Protein AF-A0A1Z1F8G3-F1 (afdb_monomer_lite)

Radius of gyration: 12.71 Å; chains: 1; bounding box: 28×22×37 Å

Foldseek 3Di:
DQFWFWKWKAWPPDDIWIWIDSDPVLVVVQCVPPDDPDDDDTDIDIDRRVPPDDPQLVVCVVVCRHDNDTAIWDQDSVPHIDGD

Organism: NCBI:txid450378

pLDDT: mean 84.68, std 11.45, range [52.12, 96.0]

Secondary structure (DSSP, 8-state):
-PPPEEEEEEETTS--EEEEESSHHHHHHHHHHHH--SS----EEEEETTTT--HHHHTTHHHHHHH--SEEEEEETTTEEEE-

Structure (mmCIF, N/CA/C/O backbone):
data_AF-A0A1Z1F8G3-F1
#
_entry.id   AF-A0A1Z1F8G3-F1
#
loop_
_atom_site.group_PDB
_atom_site.id
_atom_site.type_symbol
_atom_site.label_atom_id
_atom_site.label_alt_id
_atom_site.label_comp_id
_atom_site.label_asym_id
_atom_site.label_entity_id
_atom_site.label_seq_id
_atom_site.pdbx_PDB_ins_code
_atom_site.Cartn_x
_atom_site.Cartn_y
_atom_site.Cartn_z
_atom_site.occupancy
_atom_site.B_iso_or_equiv
_atom_site.auth_seq_id
_atom_site.auth_comp_id
_atom_site.auth_asym_id
_atom_site.auth_atom_id
_atom_site.pdbx_PDB_model_num
ATOM 1 N N . MET A 1 1 ? -16.436 8.058 4.304 1.00 58.91 1 MET A N 1
ATOM 2 C CA . MET A 1 1 ? -15.161 8.062 3.555 1.00 58.91 1 MET A CA 1
ATOM 3 C C . MET A 1 1 ? -14.971 6.668 2.982 1.00 58.91 1 MET A C 1
ATOM 5 O O . MET A 1 1 ? -15.391 5.733 3.658 1.00 58.91 1 MET A O 1
ATOM 9 N N . PRO A 1 2 ? -14.464 6.510 1.750 1.00 73.19 2 PRO A N 1
ATOM 10 C CA . PRO A 1 2 ? -14.194 5.181 1.209 1.00 73.19 2 PRO A CA 1
ATOM 11 C C . PRO A 1 2 ? -13.133 4.477 2.068 1.00 73.19 2 PRO A C 1
ATOM 13 O O . PRO A 1 2 ? -12.196 5.122 2.536 1.00 73.19 2 PRO A O 1
ATOM 16 N N . GLN A 1 3 ? -13.316 3.180 2.315 1.00 90.12 3 GLN A N 1
ATOM 17 C CA . GLN A 1 3 ? -12.362 2.362 3.064 1.00 90.12 3 GLN A CA 1
ATOM 18 C C . GLN A 1 3 ? -11.092 2.174 2.228 1.00 90.12 3 GLN A C 1
ATOM 20 O O . GLN A 1 3 ? -11.189 1.875 1.040 1.00 90.12 3 GLN A O 1
ATOM 25 N N . LEU A 1 4 ? -9.914 2.380 2.825 1.00 95.06 4 LEU A N 1
ATOM 26 C CA . LEU A 1 4 ? -8.649 2.139 2.136 1.00 95.06 4 LEU A CA 1
ATOM 27 C C . LEU A 1 4 ? -8.225 0.682 2.295 1.00 95.06 4 LEU A C 1
ATOM 29 O O . LEU A 1 4 ? -8.477 0.035 3.312 1.00 95.06 4 LEU A O 1
ATOM 33 N N . HIS A 1 5 ? -7.528 0.201 1.278 1.00 96.00 5 HIS A N 1
ATOM 34 C CA . HIS A 1 5 ? -6.966 -1.133 1.198 1.00 96.00 5 HIS A CA 1
ATOM 35 C C . HIS A 1 5 ? -5.497 -1.032 0.806 1.00 96.00 5 HIS A C 1
ATOM 37 O O . HIS A 1 5 ? -5.087 -0.082 0.134 1.00 96.00 5 HIS A O 1
ATOM 43 N N . LEU A 1 6 ? -4.715 -2.023 1.225 1.00 95.88 6 LEU A N 1
ATOM 44 C CA . LEU A 1 6 ? -3.350 -2.196 0.757 1.00 95.88 6 LEU A CA 1
ATOM 45 C C . LEU A 1 6 ? -3.369 -3.112 -0.465 1.00 95.88 6 LEU A C 1
ATOM 47 O O . LEU A 1 6 ? -3.865 -4.233 -0.389 1.00 95.88 6 LEU A O 1
ATOM 51 N N . TYR A 1 7 ? -2.794 -2.653 -1.566 1.00 95.31 7 TYR A N 1
ATOM 52 C CA . TYR A 1 7 ? -2.603 -3.432 -2.782 1.00 95.31 7 TYR A CA 1
ATOM 53 C C . TYR A 1 7 ? -1.120 -3.682 -3.002 1.00 95.31 7 TYR A C 1
ATOM 55 O O . TYR A 1 7 ? -0.307 -2.785 -2.786 1.00 95.31 7 TYR A O 1
ATOM 63 N N . ARG A 1 8 ? -0.773 -4.886 -3.460 1.00 93.38 8 ARG A N 1
ATOM 64 C CA . ARG A 1 8 ? 0.555 -5.176 -4.008 1.00 93.38 8 ARG A CA 1
ATOM 65 C C . ARG A 1 8 ? 0.447 -5.210 -5.524 1.00 93.38 8 ARG A C 1
ATOM 67 O O . ARG A 1 8 ? -0.321 -6.002 -6.067 1.00 93.38 8 ARG A O 1
ATOM 74 N N . ILE A 1 9 ? 1.204 -4.348 -6.182 1.00 90.25 9 ILE A N 1
ATOM 75 C CA . ILE A 1 9 ? 1.287 -4.246 -7.631 1.00 90.25 9 ILE A CA 1
ATOM 76 C C . ILE A 1 9 ? 2.589 -4.908 -8.059 1.00 90.25 9 ILE A C 1
ATOM 78 O O . ILE A 1 9 ? 3.669 -4.433 -7.722 1.00 90.25 9 ILE A O 1
ATOM 82 N N . GLU A 1 10 ? 2.454 -6.028 -8.758 1.00 88.56 10 GLU A N 1
ATOM 83 C CA . GLU A 1 10 ? 3.557 -6.806 -9.320 1.00 88.56 10 GLU A CA 1
ATOM 84 C C . GLU A 1 10 ? 3.688 -6.437 -10.801 1.00 88.56 10 GLU A C 1
ATOM 86 O O . GLU A 1 10 ? 2.797 -6.729 -11.609 1.00 88.56 10 GLU A O 1
ATOM 91 N N . GLU A 1 11 ? 4.776 -5.765 -11.166 1.00 83.38 11 GLU A N 1
ATOM 92 C CA . GLU A 1 11 ? 5.092 -5.480 -12.564 1.00 83.38 11 GLU A CA 1
ATOM 93 C C . GLU A 1 11 ? 5.698 -6.725 -13.220 1.00 83.38 11 GLU A C 1
ATOM 95 O O . GLU A 1 11 ? 6.642 -7.313 -12.697 1.00 83.38 11 GLU A O 1
ATOM 100 N N . VAL A 1 12 ? 5.202 -7.111 -14.403 1.00 75.06 12 VAL A N 1
ATOM 101 C CA . VAL A 1 12 ? 5.582 -8.381 -15.050 1.00 7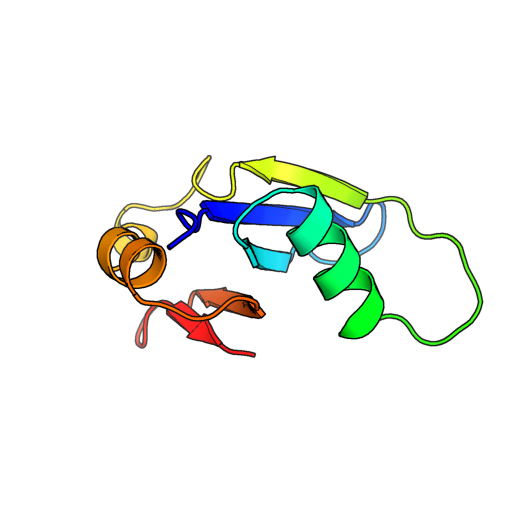5.06 12 VAL A CA 1
ATOM 102 C C . VAL A 1 12 ? 7.100 -8.506 -15.278 1.00 75.06 12 VAL A C 1
ATOM 104 O O . VAL A 1 12 ? 7.594 -9.634 -15.299 1.00 75.06 12 VAL A O 1
ATOM 107 N N . HIS A 1 13 ? 7.853 -7.400 -15.378 1.00 68.44 13 HIS A N 1
ATOM 108 C CA . HIS A 1 13 ? 9.324 -7.357 -15.510 1.00 68.44 13 HIS A CA 1
ATOM 109 C C . HIS A 1 13 ? 9.998 -6.307 -14.599 1.00 68.44 13 HIS A C 1
ATOM 111 O O . HIS A 1 13 ? 11.116 -5.874 -14.887 1.00 68.44 13 HIS A O 1
ATOM 117 N N . GLY A 1 14 ? 9.325 -5.876 -13.532 1.00 71.25 14 GLY A N 1
ATOM 118 C CA . GLY A 1 14 ? 9.776 -4.759 -12.704 1.00 71.25 14 GLY A CA 1
ATOM 119 C C . GLY A 1 14 ? 9.842 -5.085 -11.221 1.00 71.25 14 GLY A C 1
ATOM 120 O O . GLY A 1 14 ? 10.073 -6.227 -10.821 1.00 71.25 14 GLY A O 1
ATOM 121 N N . HIS A 1 15 ? 9.687 -4.049 -10.403 1.00 74.62 15 HIS A N 1
ATOM 122 C CA . HIS A 1 15 ? 9.677 -4.176 -8.952 1.00 74.62 15 HIS A CA 1
ATOM 123 C C . HIS A 1 15 ? 8.250 -4.202 -8.413 1.00 74.62 15 HIS A C 1
ATOM 125 O O . HIS A 1 15 ? 7.350 -3.565 -8.956 1.00 74.62 15 HIS A O 1
ATOM 131 N N . ASP A 1 16 ? 8.070 -4.896 -7.293 1.00 84.12 16 ASP A N 1
ATOM 132 C CA . ASP A 1 16 ? 6.812 -4.864 -6.563 1.00 84.12 16 ASP A CA 1
ATOM 133 C C . ASP A 1 16 ? 6.642 -3.521 -5.848 1.00 84.12 16 ASP A C 1
ATOM 135 O O . ASP A 1 16 ? 7.558 -3.002 -5.197 1.00 84.12 16 ASP A O 1
ATOM 139 N N . HIS A 1 17 ? 5.428 -2.989 -5.918 1.00 87.75 17 HIS A N 1
ATOM 140 C CA . HIS A 1 17 ? 5.031 -1.766 -5.237 1.00 87.75 17 HIS A CA 1
ATOM 141 C C . HIS A 1 17 ? 3.831 -2.023 -4.337 1.00 87.75 17 HIS A C 1
ATOM 143 O O . HIS A 1 17 ? 2.927 -2.777 -4.688 1.00 87.75 17 HIS A O 1
ATOM 149 N N . PHE A 1 18 ? 3.796 -1.367 -3.180 1.00 92.44 18 PHE A N 1
ATOM 150 C CA . PHE A 1 18 ? 2.603 -1.339 -2.346 1.00 92.44 18 PHE A CA 1
ATOM 151 C C . PHE A 1 18 ? 1.891 -0.005 -2.516 1.00 92.44 18 PHE A C 1
ATOM 153 O O . PHE A 1 18 ? 2.527 1.049 -2.512 1.00 92.44 18 PHE A O 1
ATOM 160 N N . VAL A 1 19 ? 0.571 -0.051 -2.657 1.00 93.50 19 VAL A N 1
ATOM 161 C CA . VAL A 1 19 ? -0.264 1.137 -2.834 1.00 93.50 19 VAL A CA 1
ATOM 162 C C . VAL A 1 19 ? -1.435 1.078 -1.871 1.00 93.50 19 VAL A C 1
ATOM 164 O O . VAL A 1 19 ? -2.137 0.072 -1.791 1.00 93.50 19 VAL A O 1
ATOM 167 N N . ILE A 1 20 ? -1.658 2.172 -1.152 1.00 94.88 20 ILE A N 1
ATOM 168 C CA . ILE A 1 20 ? -2.872 2.386 -0.374 1.00 94.88 20 ILE A CA 1
ATOM 169 C C . ILE A 1 20 ? -3.883 3.073 -1.275 1.00 94.88 20 ILE A C 1
ATOM 171 O O . ILE A 1 20 ? -3.608 4.148 -1.803 1.00 94.88 20 ILE A O 1
ATOM 175 N N . ALA A 1 21 ? -5.049 2.464 -1.461 1.00 94.62 21 ALA A N 1
ATOM 176 C CA . ALA A 1 21 ? -6.092 3.002 -2.326 1.00 94.62 21 ALA A CA 1
ATOM 177 C C . ALA A 1 21 ? -7.486 2.502 -1.915 1.00 94.62 21 ALA A C 1
ATOM 179 O O . ALA A 1 21 ? -7.604 1.461 -1.269 1.00 94.62 21 ALA A O 1
ATOM 180 N N . PRO A 1 22 ? -8.565 3.204 -2.302 1.00 94.81 22 PRO A N 1
ATOM 181 C CA . PRO A 1 22 ? -9.929 2.741 -2.060 1.00 94.81 22 PRO A CA 1
ATOM 182 C C . PRO A 1 22 ? -10.354 1.582 -2.978 1.00 94.81 22 PRO A C 1
ATOM 184 O O . PRO A 1 22 ? -11.288 0.858 -2.654 1.00 94.81 22 PRO A O 1
ATOM 187 N N . SER A 1 23 ? -9.691 1.389 -4.122 1.00 93.81 23 SER A N 1
ATOM 188 C CA . SER A 1 23 ? -9.953 0.289 -5.057 1.00 93.81 23 SER A CA 1
ATOM 189 C C . SER A 1 23 ? -8.693 -0.082 -5.840 1.00 93.81 23 SER A C 1
ATOM 191 O O . SER A 1 23 ? -7.751 0.713 -5.922 1.00 93.81 23 SER A O 1
ATOM 193 N N . GLY A 1 24 ? -8.695 -1.271 -6.451 1.00 90.62 24 GLY A N 1
ATOM 194 C CA . GLY A 1 24 ? -7.631 -1.698 -7.362 1.00 90.62 24 GLY A CA 1
ATOM 195 C C . GLY A 1 24 ? -7.481 -0.765 -8.568 1.00 90.62 24 GLY A C 1
ATOM 196 O O . GLY A 1 24 ? -6.360 -0.460 -8.956 1.00 90.62 24 GLY A O 1
ATOM 197 N N . ASP A 1 25 ? -8.582 -0.224 -9.099 1.00 89.94 25 ASP A N 1
ATOM 198 C CA . ASP A 1 25 ? -8.541 0.731 -10.219 1.00 89.94 25 ASP A CA 1
ATOM 199 C C . ASP A 1 25 ? -7.798 2.019 -9.841 1.00 89.94 25 ASP A C 1
ATOM 201 O O . ASP A 1 25 ? -6.973 2.521 -10.601 1.00 89.94 25 ASP A O 1
ATOM 205 N N . VAL A 1 26 ? -8.042 2.542 -8.634 1.00 90.38 26 VAL A N 1
ATOM 206 C CA . VAL A 1 26 ? -7.323 3.725 -8.143 1.00 90.38 26 VAL A CA 1
ATOM 207 C C . VAL A 1 26 ? -5.847 3.404 -7.904 1.00 90.38 26 VAL A C 1
ATOM 209 O O . VAL A 1 26 ? -4.992 4.235 -8.206 1.00 90.38 26 VAL A O 1
ATOM 212 N N . ALA A 1 27 ? -5.530 2.199 -7.420 1.00 90.12 27 ALA A N 1
ATOM 213 C CA . ALA A 1 27 ? -4.146 1.758 -7.267 1.00 90.12 27 ALA A CA 1
ATOM 214 C C . ALA A 1 27 ? -3.411 1.675 -8.621 1.00 90.12 27 ALA A C 1
ATOM 216 O O . ALA A 1 27 ? -2.265 2.113 -8.717 1.00 90.12 27 ALA A O 1
ATOM 217 N N . ALA A 1 28 ? -4.085 1.187 -9.668 1.00 86.00 28 ALA A N 1
ATOM 218 C CA . ALA A 1 28 ? -3.561 1.113 -11.033 1.00 86.00 28 ALA A CA 1
ATOM 219 C C . ALA A 1 28 ? -3.170 2.496 -11.577 1.00 86.00 28 ALA A C 1
ATOM 221 O O . ALA A 1 28 ? -2.041 2.689 -12.026 1.00 86.00 28 ALA A O 1
ATOM 222 N N . VAL A 1 29 ? -4.083 3.470 -11.468 1.00 84.94 29 VAL A N 1
ATOM 223 C CA . VAL A 1 29 ? -3.849 4.855 -11.912 1.00 84.94 29 VAL A CA 1
ATOM 224 C C . VAL A 1 29 ? -2.672 5.476 -11.161 1.00 84.94 29 VAL A C 1
ATOM 226 O O . VAL A 1 29 ? -1.826 6.133 -11.761 1.00 84.94 29 VAL A O 1
ATOM 229 N N . TYR A 1 30 ? -2.573 5.244 -9.850 1.00 79.50 30 TYR A N 1
ATOM 230 C CA . TYR A 1 30 ? -1.483 5.803 -9.050 1.00 79.50 30 TYR A CA 1
ATOM 231 C C . TYR A 1 30 ? -0.111 5.248 -9.468 1.00 79.50 30 TYR A C 1
ATOM 233 O O . TYR A 1 30 ? 0.872 5.987 -9.487 1.00 79.50 30 TYR A O 1
ATOM 241 N N . CYS A 1 31 ? -0.039 3.973 -9.859 1.00 72.94 31 CYS A N 1
ATOM 242 C CA . CYS A 1 31 ? 1.180 3.383 -10.413 1.00 72.94 31 CYS A CA 1
ATOM 243 C C . CYS A 1 31 ? 1.571 3.982 -11.771 1.00 72.94 31 CYS A C 1
ATOM 245 O O . CYS A 1 31 ? 2.753 4.236 -11.998 1.00 72.94 31 CYS A O 1
ATOM 247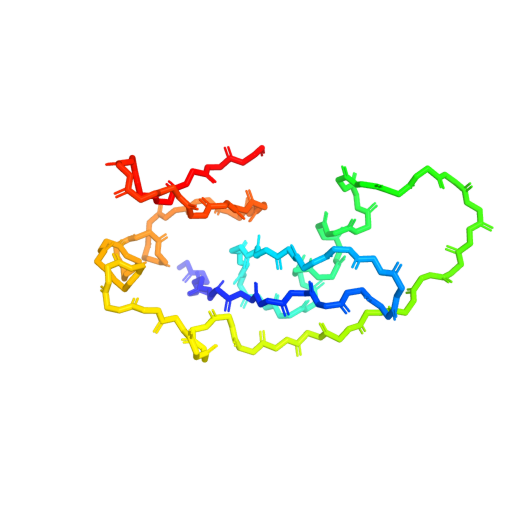 N N . GLU A 1 32 ? 0.600 4.254 -12.645 1.00 69.31 32 GLU A N 1
ATOM 248 C CA . GLU A 1 32 ? 0.844 4.928 -13.926 1.00 69.31 32 GLU A CA 1
ATOM 249 C C . GLU A 1 32 ? 1.367 6.361 -13.719 1.00 69.31 32 GLU A C 1
ATOM 251 O O . GLU A 1 32 ? 2.336 6.768 -14.357 1.00 69.31 32 GLU A O 1
ATOM 256 N N . CYS A 1 33 ? 0.795 7.109 -12.767 1.00 64.38 33 CYS A N 1
ATOM 257 C CA . CYS A 1 33 ? 1.162 8.505 -12.517 1.00 64.38 33 CYS A CA 1
ATOM 258 C C . CYS A 1 33 ? 2.512 8.706 -11.806 1.00 64.38 33 CYS A C 1
ATOM 260 O O . CYS A 1 33 ? 3.118 9.765 -11.964 1.00 64.38 33 CYS A O 1
ATOM 262 N N . VAL A 1 34 ? 2.973 7.752 -10.986 1.00 60.94 34 VAL A N 1
ATOM 263 C CA . VAL A 1 34 ? 4.132 7.961 -10.089 1.00 60.94 34 VAL A CA 1
ATOM 264 C C . VAL A 1 34 ? 5.463 7.491 -10.683 1.00 60.94 34 VAL A C 1
ATOM 266 O O . VAL A 1 34 ? 6.514 7.888 -10.178 1.00 60.94 34 VAL A O 1
ATOM 269 N N . GLY A 1 35 ? 5.473 6.674 -11.742 1.00 57.94 35 GLY A N 1
ATOM 270 C CA . GLY A 1 35 ? 6.696 5.919 -12.038 1.00 57.94 35 GLY A CA 1
ATOM 271 C C . GLY A 1 35 ? 7.067 5.596 -13.473 1.00 57.94 35 GLY A C 1
ATOM 272 O O . GLY A 1 35 ? 8.124 4.991 -13.633 1.00 57.94 35 GLY A O 1
ATOM 273 N N . MET A 1 36 ? 6.300 5.940 -14.508 1.00 54.09 36 MET A N 1
ATOM 274 C CA . MET A 1 36 ? 6.586 5.349 -15.823 1.00 54.09 36 MET A CA 1
ATOM 275 C C . MET A 1 36 ? 6.823 6.417 -16.898 1.00 54.09 36 MET A C 1
ATOM 277 O O . MET A 1 36 ? 5.868 7.029 -17.371 1.00 54.09 36 MET A O 1
ATOM 281 N N . PRO A 1 37 ? 8.100 6.686 -17.262 1.00 52.12 37 PRO A N 1
ATOM 282 C CA . PRO A 1 37 ? 8.419 7.608 -18.338 1.00 52.12 37 PRO A CA 1
ATOM 283 C C . PRO A 1 37 ? 7.845 7.068 -19.645 1.00 52.12 37 PRO A C 1
ATOM 285 O O . PRO A 1 37 ? 7.916 5.870 -19.925 1.00 52.12 37 PRO A O 1
ATOM 288 N N . ASP A 1 38 ? 7.257 7.986 -20.403 1.00 60.78 38 ASP A N 1
ATOM 289 C CA . ASP A 1 38 ? 6.523 7.784 -21.643 1.00 60.78 38 ASP A CA 1
ATOM 290 C C . ASP A 1 38 ? 6.983 6.584 -22.491 1.00 60.78 38 ASP A C 1
ATOM 292 O O . ASP A 1 38 ? 8.167 6.441 -22.806 1.00 60.78 38 ASP A O 1
ATOM 296 N N . SER A 1 39 ? 5.992 5.808 -22.960 1.00 54.12 39 SER A N 1
ATOM 297 C CA . SER A 1 39 ? 5.926 5.135 -24.278 1.00 54.12 39 SER A CA 1
ATOM 298 C C . SER A 1 39 ? 5.797 3.607 -24.355 1.00 54.12 39 SER A C 1
ATOM 300 O O . SER A 1 39 ? 5.810 3.083 -25.473 1.00 54.12 39 SER A O 1
ATOM 302 N N . LYS A 1 40 ? 5.572 2.859 -23.263 1.00 61.25 40 LYS A N 1
ATOM 303 C CA . LYS A 1 40 ? 5.210 1.429 -23.389 1.00 61.25 40 LYS A CA 1
ATOM 304 C C . LYS A 1 40 ? 4.051 1.016 -22.484 1.00 61.25 40 LYS A C 1
ATOM 306 O O . LYS A 1 40 ? 4.067 1.362 -21.308 1.00 61.25 40 LYS A O 1
ATOM 311 N N . PRO A 1 41 ? 3.068 0.252 -23.003 1.00 67.38 41 PRO A N 1
ATOM 312 C CA . PRO A 1 41 ? 2.070 -0.380 -22.157 1.00 67.38 41 PRO A CA 1
ATOM 313 C C . PRO A 1 41 ? 2.776 -1.373 -21.236 1.00 67.38 41 PRO A C 1
ATOM 315 O O . PRO A 1 41 ? 3.480 -2.273 -21.699 1.00 67.38 41 PRO A O 1
ATOM 318 N N . ILE A 1 42 ? 2.597 -1.187 -19.934 1.00 70.81 42 ILE A N 1
ATOM 319 C CA . ILE A 1 42 ? 3.176 -2.043 -18.906 1.00 70.81 42 ILE A CA 1
ATOM 320 C C . ILE A 1 42 ? 2.050 -2.883 -18.322 1.00 70.81 42 ILE A C 1
ATOM 322 O O . ILE A 1 42 ? 0.992 -2.378 -17.956 1.00 70.81 42 ILE A O 1
ATOM 326 N N . MET A 1 43 ? 2.266 -4.196 -18.304 1.00 79.06 43 MET A N 1
ATOM 327 C CA . MET A 1 43 ? 1.351 -5.129 -17.666 1.00 79.06 43 MET A CA 1
ATOM 328 C C . MET A 1 43 ? 1.751 -5.292 -16.206 1.00 79.06 43 MET A C 1
ATOM 330 O O . MET A 1 43 ? 2.900 -5.611 -15.894 1.00 79.06 43 MET A O 1
ATOM 334 N N . PHE A 1 44 ? 0.775 -5.125 -15.326 1.00 83.75 44 PHE A N 1
ATOM 335 C CA . PHE A 1 44 ? 0.907 -5.377 -13.902 1.00 83.75 44 PHE A CA 1
ATOM 336 C C . PHE A 1 44 ? -0.233 -6.266 -13.417 1.00 83.75 44 PHE A C 1
ATOM 338 O O . PHE A 1 44 ? -1.306 -6.339 -14.024 1.00 83.75 44 PHE A O 1
ATOM 345 N N . ARG A 1 45 ? 0.009 -6.952 -12.303 1.00 89.44 45 ARG A N 1
ATOM 346 C CA . ARG A 1 45 ? -1.010 -7.684 -11.554 1.00 89.44 45 ARG A CA 1
ATOM 347 C C . ARG A 1 45 ? -1.267 -6.963 -10.243 1.00 89.44 45 ARG A C 1
ATOM 349 O O . ARG A 1 45 ? -0.332 -6.544 -9.567 1.00 89.44 45 ARG A O 1
ATOM 356 N N . ILE A 1 46 ? -2.540 -6.830 -9.892 1.00 91.00 46 ILE A N 1
ATOM 357 C CA . ILE A 1 46 ? -2.960 -6.244 -8.622 1.00 91.00 46 ILE A CA 1
ATOM 358 C C . ILE A 1 46 ? -3.387 -7.376 -7.704 1.00 91.00 46 ILE A C 1
ATOM 360 O O . ILE A 1 46 ? -4.267 -8.170 -8.038 1.00 91.00 46 ILE A O 1
ATOM 364 N N . HIS A 1 47 ? -2.762 -7.427 -6.539 1.00 93.62 47 HIS A N 1
ATOM 365 C CA . HIS A 1 47 ? -3.033 -8.400 -5.497 1.00 93.62 47 HIS A CA 1
ATOM 366 C C . HIS A 1 47 ? -3.542 -7.699 -4.241 1.00 93.62 47 HIS A C 1
ATOM 368 O O . HIS A 1 47 ? -3.277 -6.512 -4.028 1.00 93.62 47 HIS A O 1
ATOM 374 N N . ASP A 1 48 ? -4.205 -8.461 -3.373 1.00 93.44 48 ASP A N 1
ATOM 375 C CA . ASP A 1 48 ? -4.366 -8.061 -1.977 1.00 93.44 48 ASP A CA 1
ATOM 376 C C . ASP A 1 48 ? -2.973 -7.933 -1.342 1.00 93.44 48 ASP A C 1
ATOM 378 O O . ASP A 1 48 ? -2.213 -8.902 -1.261 1.00 93.44 48 ASP A O 1
ATOM 382 N N . GLY A 1 49 ? -2.621 -6.713 -0.940 1.00 92.81 49 GLY A N 1
ATOM 383 C CA . GLY A 1 49 ? -1.305 -6.381 -0.410 1.00 92.81 49 GLY A CA 1
ATOM 384 C C . GLY A 1 49 ? -1.064 -6.882 1.008 1.00 92.81 49 GLY A C 1
ATOM 385 O O . GLY A 1 49 ? 0.066 -6.801 1.480 1.00 92.81 49 GLY A O 1
ATOM 386 N N . MET A 1 50 ? -2.086 -7.409 1.688 1.00 92.69 50 MET A N 1
ATOM 387 C CA . MET A 1 50 ? -1.935 -8.021 3.007 1.00 92.69 50 MET A CA 1
ATOM 388 C C . MET A 1 50 ? -1.431 -9.466 2.931 1.00 92.69 50 MET A C 1
ATOM 390 O O . MET A 1 50 ? -0.865 -9.982 3.898 1.00 92.69 50 MET A O 1
ATOM 394 N N . VAL A 1 51 ? -1.615 -10.136 1.790 1.00 90.88 51 VAL A N 1
ATOM 395 C CA . VAL A 1 51 ? -1.229 -11.540 1.620 1.00 90.88 51 VAL A CA 1
ATOM 396 C C . VAL A 1 51 ? 0.293 -11.674 1.639 1.00 90.88 51 VAL A C 1
ATOM 398 O O . VAL A 1 51 ? 1.002 -11.109 0.809 1.00 90.88 51 VAL A O 1
ATOM 401 N N . GLY A 1 52 ? 0.799 -12.477 2.577 1.00 87.69 52 GLY A N 1
ATOM 402 C CA . GLY A 1 52 ? 2.231 -12.747 2.718 1.00 87.69 52 GLY A CA 1
ATOM 403 C C . GLY A 1 52 ? 3.014 -11.666 3.467 1.00 87.69 52 GLY A C 1
ATOM 404 O O . GLY A 1 52 ? 4.242 -11.750 3.519 1.00 87.69 52 GLY A O 1
ATOM 405 N N . LEU A 1 53 ? 2.342 -10.674 4.064 1.00 90.38 53 LEU A N 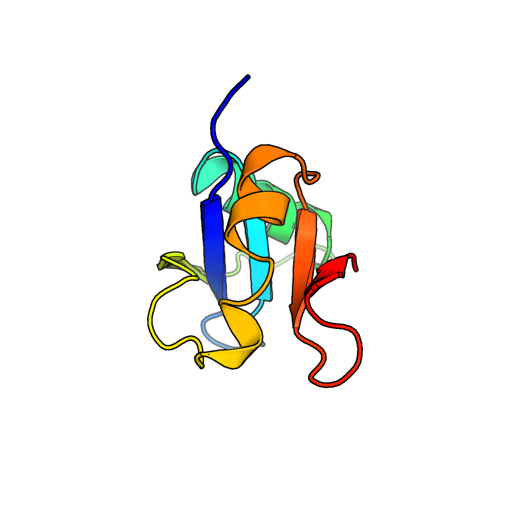1
ATOM 406 C CA . LEU A 1 53 ? 2.999 -9.761 4.995 1.00 90.38 53 LEU A CA 1
ATOM 407 C C . LEU A 1 53 ? 3.441 -10.500 6.260 1.00 90.38 53 LEU A C 1
ATOM 409 O O . LEU A 1 53 ? 2.745 -11.373 6.774 1.00 90.38 53 LEU A O 1
ATOM 413 N N . ARG A 1 54 ? 4.607 -10.106 6.773 1.00 90.00 54 ARG A N 1
ATOM 414 C CA . ARG A 1 54 ? 5.082 -10.535 8.092 1.00 90.00 54 ARG A CA 1
ATOM 415 C C . ARG A 1 54 ? 4.327 -9.789 9.191 1.00 90.00 54 ARG A C 1
ATOM 417 O O . ARG A 1 54 ? 3.860 -8.670 8.969 1.00 90.00 54 ARG A O 1
ATOM 424 N N . ASP A 1 55 ? 4.277 -10.365 10.387 1.00 90.88 55 ASP A N 1
ATOM 425 C CA . ASP A 1 55 ? 3.540 -9.810 11.529 1.00 90.88 55 ASP A CA 1
ATOM 426 C C . ASP A 1 55 ? 3.973 -8.382 11.897 1.00 90.88 55 ASP A C 1
ATOM 428 O O . ASP A 1 55 ? 3.152 -7.567 12.324 1.00 90.88 55 ASP A O 1
ATOM 432 N N . GLU A 1 56 ? 5.245 -8.028 11.696 1.00 91.56 56 GLU A N 1
ATOM 433 C CA . GLU A 1 56 ? 5.730 -6.673 11.968 1.00 91.56 56 GLU A CA 1
ATOM 434 C C . GLU A 1 56 ? 5.103 -5.650 11.018 1.00 91.56 56 GLU A C 1
ATOM 436 O O . GLU A 1 56 ? 4.735 -4.559 11.448 1.00 91.56 56 GLU A O 1
ATOM 441 N N . ALA A 1 57 ? 4.913 -6.024 9.750 1.00 89.88 57 ALA A N 1
ATOM 442 C CA . ALA A 1 57 ? 4.268 -5.180 8.746 1.00 89.88 57 ALA A CA 1
ATOM 443 C C . ALA A 1 57 ? 2.758 -5.047 8.973 1.00 89.88 57 ALA A C 1
ATOM 445 O O . ALA A 1 57 ? 2.140 -4.080 8.531 1.00 89.88 57 ALA A O 1
ATOM 446 N N . MET A 1 58 ? 2.157 -5.973 9.718 1.00 91.00 58 MET A N 1
ATOM 447 C CA . MET A 1 58 ? 0.753 -5.880 10.115 1.00 91.00 58 MET A CA 1
ATOM 448 C C . MET A 1 58 ? 0.541 -4.863 11.244 1.00 91.00 58 MET A C 1
ATOM 450 O O . MET A 1 58 ? -0.560 -4.331 11.410 1.00 91.00 58 MET A O 1
ATOM 454 N N . ARG A 1 59 ? 1.586 -4.543 12.017 1.00 88.00 59 ARG A N 1
ATOM 455 C CA . ARG A 1 59 ? 1.501 -3.581 13.118 1.00 88.00 59 ARG A CA 1
ATOM 456 C C . ARG A 1 59 ? 1.328 -2.161 12.568 1.00 88.00 59 ARG A C 1
ATOM 458 O O . ARG A 1 59 ? 2.157 -1.661 11.821 1.00 88.00 59 ARG A O 1
ATOM 465 N N . GLY A 1 60 ? 0.232 -1.502 12.944 1.00 85.88 60 GLY A N 1
ATOM 466 C CA . GLY A 1 60 ? -0.089 -0.132 12.512 1.00 85.88 60 GLY A CA 1
ATOM 467 C C . GLY A 1 60 ? -0.788 -0.031 11.153 1.00 85.88 60 GLY A C 1
ATOM 468 O O . GLY A 1 60 ? -1.436 0.982 10.889 1.00 85.88 60 GLY A O 1
ATOM 469 N N . LEU A 1 61 ? -0.766 -1.095 10.341 1.00 91.50 61 LEU A N 1
ATOM 470 C CA . LEU A 1 61 ? -1.459 -1.131 9.053 1.00 91.50 61 LEU A CA 1
ATOM 471 C C . LEU A 1 61 ? -2.974 -0.864 9.179 1.00 91.50 61 LEU A C 1
ATOM 473 O O . LEU A 1 61 ? -3.471 -0.039 8.420 1.00 91.50 61 LEU A O 1
ATOM 477 N N . PRO A 1 62 ? -3.725 -1.426 10.154 1.00 92.06 62 PRO A N 1
ATOM 478 C CA . PRO A 1 62 ? -5.150 -1.112 10.296 1.00 92.06 62 PRO A CA 1
ATOM 479 C C . PRO A 1 62 ? -5.440 0.377 10.528 1.00 92.06 62 PRO A C 1
ATOM 481 O O . PRO A 1 62 ? -6.397 0.912 9.976 1.00 92.06 62 PRO A O 1
ATOM 484 N N . ALA A 1 63 ? -4.606 1.064 11.316 1.00 90.69 63 ALA A N 1
ATOM 485 C CA . ALA A 1 63 ? -4.760 2.498 11.557 1.00 90.69 63 ALA A CA 1
ATOM 486 C C . ALA A 1 63 ? -4.435 3.307 10.294 1.00 90.69 63 ALA A C 1
ATO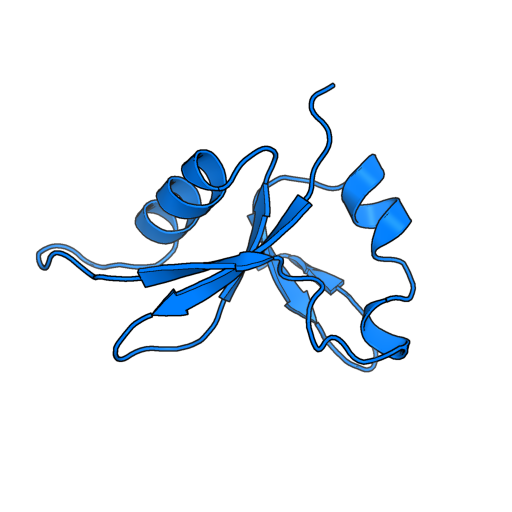M 488 O O . ALA A 1 63 ? -5.154 4.243 9.949 1.00 90.69 63 ALA A O 1
ATOM 489 N N . LEU A 1 64 ? -3.393 2.900 9.568 1.00 90.81 64 LEU A N 1
ATOM 490 C CA . LEU A 1 64 ? -3.030 3.498 8.291 1.00 90.81 64 LEU A CA 1
ATOM 491 C C . LEU A 1 64 ? -4.133 3.313 7.234 1.00 90.81 64 LEU A C 1
ATOM 493 O O . LEU A 1 64 ? -4.428 4.246 6.501 1.00 90.81 64 LEU A O 1
ATOM 497 N N . LEU A 1 65 ? -4.803 2.162 7.187 1.00 93.75 65 LEU A N 1
ATOM 498 C CA . LEU A 1 65 ? -5.932 1.930 6.275 1.00 93.75 65 LEU A CA 1
ATOM 499 C C . LEU A 1 65 ? -7.221 2.654 6.705 1.00 93.75 65 LEU A C 1
ATOM 501 O O . LEU A 1 65 ? -8.098 2.909 5.883 1.00 93.75 65 LEU A O 1
ATOM 505 N N . ALA A 1 66 ? -7.351 3.012 7.982 1.00 91.94 66 ALA A N 1
ATOM 506 C CA . ALA A 1 66 ? -8.491 3.784 8.468 1.00 91.94 66 ALA A CA 1
ATOM 507 C C . ALA A 1 66 ? -8.341 5.297 8.229 1.00 91.94 66 ALA A C 1
ATOM 509 O O . ALA A 1 66 ? -9.342 5.974 7.991 1.00 91.94 66 ALA A O 1
ATOM 510 N N . PHE A 1 67 ? -7.115 5.829 8.306 1.00 88.75 67 PHE A N 1
ATOM 511 C CA . PHE A 1 67 ? -6.873 7.280 8.372 1.00 88.75 67 PHE A CA 1
ATOM 512 C C . PHE A 1 67 ? -5.768 7.801 7.446 1.00 88.75 67 PHE A C 1
ATOM 514 O O . PHE A 1 67 ? -5.531 9.007 7.401 1.00 88.75 67 PHE A O 1
ATOM 521 N N . GLY A 1 68 ? -5.056 6.916 6.754 1.00 88.56 68 GLY A N 1
ATOM 522 C CA . GLY A 1 68 ? -3.945 7.271 5.882 1.00 88.56 68 GLY A CA 1
ATOM 523 C C . GLY A 1 68 ? -4.375 7.973 4.597 1.00 88.56 68 GLY A C 1
ATOM 524 O O . GLY A 1 68 ? -5.554 8.213 4.336 1.00 88.56 68 GLY A O 1
ATOM 525 N N . ALA A 1 69 ? -3.379 8.298 3.779 1.00 90.25 69 ALA A N 1
ATOM 526 C CA . ALA A 1 69 ? -3.584 8.865 2.456 1.00 90.25 69 ALA A CA 1
ATOM 527 C C . ALA A 1 69 ? -3.490 7.780 1.377 1.00 90.25 69 ALA A C 1
ATOM 529 O O . ALA A 1 69 ? -2.827 6.758 1.552 1.00 90.25 69 ALA A O 1
ATOM 530 N N . VAL A 1 70 ? -4.132 8.041 0.240 1.00 92.00 70 VAL A N 1
ATOM 531 C CA . VAL A 1 70 ? -3.907 7.262 -0.980 1.00 92.00 70 VAL A CA 1
ATOM 532 C C . VAL A 1 70 ? -2.479 7.512 -1.457 1.00 92.00 70 VAL A C 1
ATOM 534 O O . VAL A 1 70 ? -2.058 8.666 -1.535 1.00 92.00 70 VAL A O 1
ATOM 537 N N . GLY A 1 71 ? -1.742 6.452 -1.783 1.00 91.31 71 GLY A N 1
ATOM 538 C CA . GLY A 1 71 ? -0.426 6.590 -2.396 1.00 91.31 71 GLY A CA 1
ATOM 539 C C . GLY A 1 71 ? 0.479 5.370 -2.295 1.00 91.31 71 GLY A C 1
ATOM 540 O O . GLY A 1 71 ? 0.113 4.341 -1.726 1.00 91.31 71 GLY A O 1
ATOM 541 N N . VAL A 1 72 ? 1.671 5.496 -2.884 1.00 90.25 72 VAL A N 1
ATOM 542 C CA . VAL A 1 72 ? 2.704 4.454 -2.857 1.00 90.25 72 VAL A CA 1
ATOM 543 C C . VAL A 1 72 ? 3.353 4.424 -1.479 1.00 90.25 72 VAL A C 1
ATOM 545 O O . VAL A 1 72 ? 3.779 5.452 -0.952 1.00 90.25 72 VAL A O 1
ATOM 548 N N . VAL A 1 73 ? 3.467 3.227 -0.917 1.00 91.62 73 VAL A N 1
ATOM 549 C CA . VAL A 1 73 ? 4.089 2.996 0.383 1.00 91.62 73 VAL A CA 1
ATOM 550 C C . VAL A 1 73 ? 5.192 1.955 0.297 1.00 91.62 73 VAL A C 1
ATOM 552 O O . VAL A 1 73 ? 5.216 1.093 -0.582 1.00 91.62 73 VAL A O 1
ATOM 555 N N . ARG A 1 74 ? 6.116 2.020 1.251 1.00 91.38 74 ARG A N 1
ATOM 556 C CA . ARG A 1 74 ? 7.113 0.982 1.509 1.00 91.38 74 ARG A CA 1
ATOM 557 C C . ARG A 1 74 ? 7.132 0.657 2.993 1.00 91.38 74 ARG A C 1
ATOM 559 O O . ARG A 1 74 ? 6.954 1.550 3.815 1.00 91.38 74 ARG A O 1
ATOM 566 N N . PHE A 1 75 ? 7.370 -0.603 3.330 1.00 90.81 75 PHE A N 1
ATOM 567 C CA . PHE A 1 75 ? 7.590 -0.994 4.716 1.00 90.81 75 PHE A CA 1
ATOM 568 C C . PHE A 1 75 ? 9.083 -0.938 5.048 1.00 90.81 75 PHE A C 1
ATOM 570 O O . PHE A 1 75 ? 9.900 -1.554 4.362 1.00 90.81 75 PHE A O 1
ATOM 577 N N . ASP A 1 76 ? 9.419 -0.212 6.105 1.00 90.81 76 ASP A N 1
ATOM 578 C CA . ASP A 1 76 ? 10.720 -0.194 6.756 1.00 90.81 76 ASP A CA 1
ATOM 579 C C . ASP A 1 76 ? 10.626 -0.924 8.105 1.00 90.81 76 ASP A C 1
ATOM 581 O O . ASP A 1 76 ? 9.654 -0.775 8.842 1.00 90.81 76 ASP A O 1
ATOM 585 N N . ALA A 1 77 ? 11.619 -1.752 8.433 1.00 88.00 77 ALA A N 1
ATOM 586 C CA . ALA A 1 77 ? 11.567 -2.574 9.642 1.00 88.00 77 ALA A CA 1
ATOM 587 C C . ALA A 1 77 ? 11.706 -1.762 10.943 1.00 88.00 77 ALA A C 1
ATOM 589 O O . ALA A 1 77 ? 11.282 -2.239 11.995 1.00 88.00 77 ALA A O 1
ATOM 590 N N . LEU A 1 78 ? 12.313 -0.575 10.880 1.00 89.12 78 LEU A N 1
ATOM 591 C CA . LEU A 1 78 ? 12.496 0.319 12.021 1.00 89.12 78 LEU A CA 1
ATOM 592 C C . LEU A 1 78 ? 11.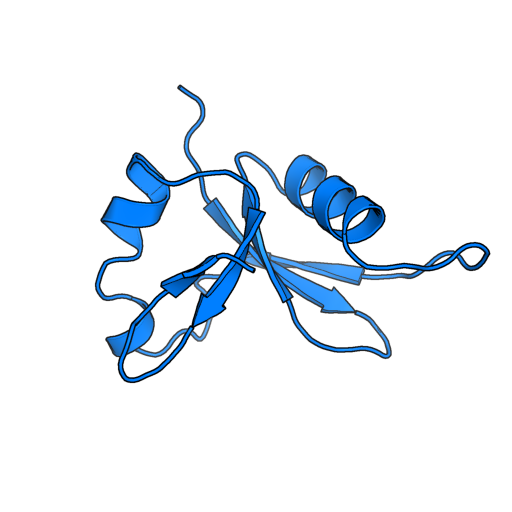359 1.340 12.094 1.00 89.12 78 LEU A C 1
ATOM 594 O O . LEU A 1 78 ? 10.773 1.520 13.160 1.00 89.12 78 LEU A O 1
ATOM 598 N N . ASP A 1 79 ? 11.027 1.956 10.959 1.00 89.81 79 ASP A N 1
ATOM 599 C CA . ASP A 1 79 ? 10.096 3.090 10.911 1.00 89.81 79 ASP A CA 1
ATOM 600 C C . ASP A 1 79 ? 8.651 2.697 10.547 1.00 89.81 79 ASP A C 1
ATOM 602 O O . ASP A 1 79 ? 7.727 3.505 10.659 1.00 89.81 79 ASP A O 1
ATOM 606 N N . GLY A 1 80 ? 8.422 1.449 10.135 1.00 91.50 80 GLY A N 1
ATOM 607 C CA . GLY A 1 80 ? 7.115 0.952 9.720 1.00 91.50 80 GLY A CA 1
ATOM 608 C C . GLY A 1 80 ? 6.739 1.377 8.299 1.00 91.50 80 GLY A C 1
ATOM 609 O O . GLY A 1 80 ? 7.566 1.415 7.392 1.00 91.50 80 GLY A O 1
ATOM 610 N N . TRP A 1 81 ? 5.456 1.651 8.066 1.00 92.75 81 TRP A N 1
ATOM 611 C CA . TRP A 1 81 ? 4.971 2.061 6.748 1.00 92.75 81 TRP A CA 1
ATOM 612 C C . TRP A 1 81 ? 5.313 3.521 6.453 1.00 92.75 81 TRP A C 1
ATOM 614 O O . TRP A 1 81 ? 4.881 4.428 7.161 1.00 92.75 8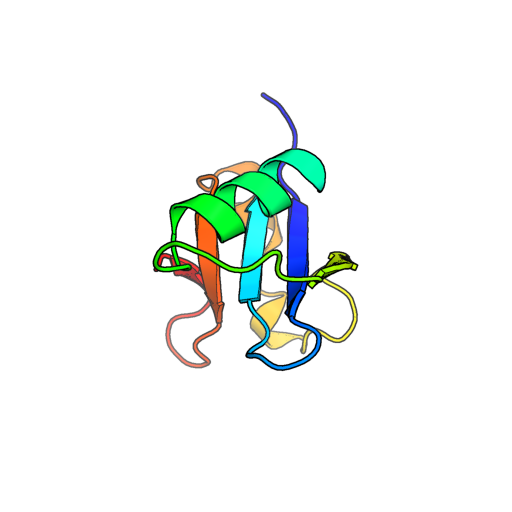1 TRP A O 1
ATOM 624 N N . LEU A 1 82 ? 6.039 3.738 5.360 1.00 90.50 82 LEU A N 1
ATOM 625 C CA . LEU A 1 82 ? 6.476 5.046 4.891 1.00 90.50 82 LEU A CA 1
ATOM 626 C C . LEU A 1 82 ? 5.832 5.370 3.543 1.00 90.50 82 LEU A C 1
ATOM 628 O O . LEU A 1 82 ? 5.843 4.537 2.635 1.00 90.50 82 LEU A O 1
ATOM 632 N N . MET A 1 83 ? 5.323 6.595 3.403 1.00 86.56 83 MET A N 1
ATOM 633 C CA . MET A 1 83 ? 4.881 7.138 2.113 1.00 86.56 83 MET A CA 1
ATOM 634 C C . MET A 1 83 ? 6.099 7.499 1.261 1.00 86.56 83 MET A C 1
ATOM 636 O O . MET A 1 83 ? 7.091 8.014 1.787 1.00 86.56 83 MET A O 1
ATOM 640 N N . ARG A 1 84 ? 6.025 7.204 -0.038 1.00 73.88 84 ARG A N 1
ATOM 641 C CA . ARG A 1 84 ? 7.047 7.568 -1.023 1.00 73.88 84 ARG A CA 1
ATOM 642 C C . ARG A 1 84 ? 6.671 8.834 -1.783 1.00 73.88 84 ARG A C 1
ATOM 644 O O . ARG A 1 84 ? 5.464 9.021 -2.048 1.00 73.88 84 ARG A O 1
#

Sequence (84 aa):
MPQLHLYRIEEVHGHDHFVIAPSGDVAAVYCECVGMPDSKPIMFRIHDGMVGLRDEAMRGLPALLAFGAVGVVRFDALDGWLMR